Protein AF-A0A9E1VR04-F1 (afdb_monomer)

Solvent-accessible surface area (backbone atoms only — not comparable to full-atom values): 4383 Å² total; per-residue (Å²): 130,84,78,87,82,87,83,80,50,69,65,69,51,51,56,56,74,69,41,60,65,70,59,47,50,52,51,50,53,57,53,45,56,75,76,45,67,80,92,63,81,90,85,83,87,86,77,80,91,74,78,76,93,67,90,70,89,61,96,79,119

pLDDT: mean 95.51, std 6.08, range [63.25, 98.5]

Sequence (61 aa):
MKPVRHDWTKQQVDDLFEQPFNDLMFQAQSVHRKKFNPNEVQLSTLLSIKTGACPEDCKYC

Foldseek 3Di:
DDDDDDDDDPVNVVVLVPDDPVVSVVVVLVVCVVPHVSPDDDDDDDDDPDDDPDPDPDVPD

Structure (mmCIF, N/CA/C/O backbone):
data_AF-A0A9E1VR04-F1
#
_entry.id   AF-A0A9E1VR04-F1
#
loop_
_atom_site.group_PDB
_atom_site.id
_atom_site.type_symbol
_atom_site.label_atom_id
_atom_site.label_alt_id
_atom_site.label_comp_id
_atom_site.label_asym_id
_atom_site.label_entity_id
_atom_site.label_seq_id
_atom_site.pdbx_PDB_ins_code
_atom_site.Cartn_x
_atom_site.Cartn_y
_atom_site.Cartn_z
_atom_site.occupancy
_atom_site.B_iso_or_equiv
_atom_site.auth_seq_id
_atom_site.auth_comp_id
_atom_site.auth_asym_id
_atom_site.auth_atom_id
_atom_site.pdbx_PDB_model_num
ATOM 1 N N . MET A 1 1 ? 1.211 -8.265 25.570 1.00 63.25 1 MET A N 1
ATOM 2 C CA . MET A 1 1 ? 1.074 -7.932 24.130 1.00 63.25 1 MET A CA 1
ATOM 3 C C . MET A 1 1 ? 0.334 -9.093 23.479 1.00 63.25 1 MET A C 1
ATOM 5 O O . MET A 1 1 ? 0.741 -10.219 23.727 1.00 63.25 1 MET A O 1
ATOM 9 N N . LYS A 1 2 ? -0.776 -8.878 22.753 1.00 67.62 2 LYS A N 1
ATOM 10 C CA . LYS A 1 2 ? -1.466 -10.002 22.087 1.00 67.62 2 LYS A CA 1
ATOM 11 C C . LYS A 1 2 ? -0.530 -10.624 21.028 1.00 67.62 2 LYS A C 1
ATOM 13 O O . LYS A 1 2 ? 0.155 -9.846 20.350 1.00 67.62 2 LYS A O 1
ATOM 18 N N . PRO A 1 3 ? -0.473 -11.965 20.909 1.00 83.69 3 PRO A N 1
ATOM 19 C CA . PRO A 1 3 ? 0.307 -12.631 19.869 1.00 83.69 3 PRO A CA 1
ATOM 20 C C . PRO A 1 3 ? -0.182 -12.201 18.480 1.00 83.69 3 PRO A C 1
ATOM 22 O O . PRO A 1 3 ? -1.349 -11.835 18.312 1.00 83.69 3 PRO A O 1
ATOM 25 N N . VAL A 1 4 ? 0.724 -12.186 17.499 1.00 88.00 4 VAL A N 1
ATOM 26 C CA . VAL A 1 4 ? 0.358 -11.899 16.106 1.00 88.00 4 VAL A CA 1
ATOM 27 C C . VAL A 1 4 ? -0.515 -13.049 15.610 1.00 88.00 4 VAL A C 1
ATOM 29 O O . VAL A 1 4 ? -0.142 -14.211 15.746 1.00 88.00 4 VAL A O 1
ATOM 32 N N . ARG A 1 5 ? -1.701 -12.725 15.091 1.00 92.88 5 ARG A N 1
ATOM 33 C CA . ARG A 1 5 ? -2.607 -13.712 14.497 1.00 92.88 5 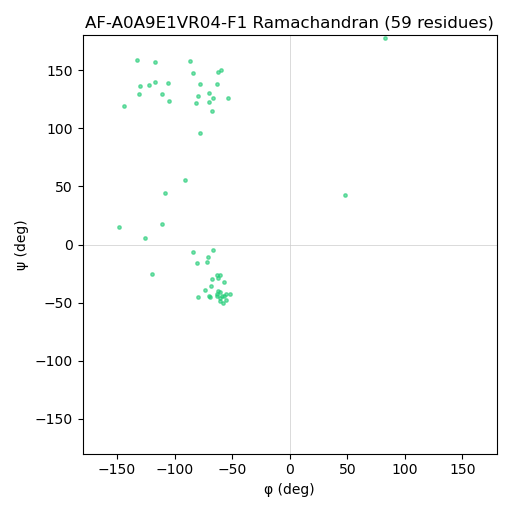ARG A CA 1
ATOM 34 C C . ARG A 1 5 ? -2.233 -13.968 13.037 1.00 92.88 5 ARG A C 1
ATOM 36 O O . ARG A 1 5 ? -1.801 -13.044 12.349 1.00 92.88 5 ARG A O 1
ATOM 43 N N . HIS A 1 6 ? -2.457 -15.193 12.571 1.00 94.12 6 HIS A N 1
ATOM 44 C CA . HIS A 1 6 ? -2.130 -15.636 11.208 1.00 94.12 6 HIS A CA 1
ATOM 45 C C . HIS A 1 6 ? -3.335 -16.248 10.466 1.00 94.12 6 HIS A C 1
ATOM 47 O O . HIS A 1 6 ? -3.192 -16.748 9.359 1.00 94.12 6 HIS A O 1
ATOM 53 N N . ASP A 1 7 ? -4.523 -16.197 11.065 1.00 95.81 7 ASP A N 1
ATOM 54 C CA . ASP A 1 7 ? -5.749 -16.894 10.661 1.00 95.81 7 ASP A CA 1
ATOM 55 C C . ASP A 1 7 ? -6.807 -15.939 10.076 1.00 95.81 7 ASP A C 1
ATOM 57 O O . ASP A 1 7 ? -7.983 -15.975 10.440 1.00 95.81 7 ASP A O 1
ATOM 61 N N . TRP A 1 8 ? -6.390 -15.013 9.211 1.00 96.81 8 TRP A N 1
ATOM 62 C CA . TRP A 1 8 ? -7.313 -14.059 8.595 1.00 96.81 8 TRP A CA 1
ATOM 63 C C . TRP A 1 8 ? -8.233 -14.746 7.587 1.00 96.81 8 TRP A C 1
ATOM 65 O O . TRP A 1 8 ? -7.781 -15.459 6.693 1.00 96.81 8 TRP A O 1
ATOM 75 N N . THR A 1 9 ? -9.534 -14.494 7.713 1.00 98.12 9 THR A N 1
ATOM 76 C CA . THR A 1 9 ? -10.512 -14.872 6.686 1.00 98.12 9 THR A CA 1
ATOM 77 C C . THR A 1 9 ? -10.616 -13.775 5.633 1.00 98.12 9 THR A C 1
ATOM 79 O O . THR A 1 9 ? -10.319 -12.614 5.916 1.00 98.12 9 THR A O 1
ATOM 82 N N . LYS A 1 10 ? -11.089 -14.127 4.432 1.00 98.06 10 LYS A N 1
ATOM 83 C CA . LYS A 1 10 ? -11.326 -13.151 3.362 1.00 98.06 10 LYS A CA 1
ATOM 84 C C . LYS A 1 10 ? -12.258 -12.020 3.817 1.00 98.06 10 LYS A C 1
ATOM 86 O O . LYS A 1 10 ? -11.890 -10.862 3.688 1.00 98.06 10 LYS A O 1
ATOM 91 N N . GLN A 1 11 ? -13.382 -12.364 4.451 1.00 98.38 11 GLN A N 1
ATOM 92 C CA . GLN A 1 11 ? -14.352 -11.376 4.930 1.00 98.38 11 GLN A CA 1
ATOM 93 C C . GLN A 1 11 ? -13.723 -10.363 5.893 1.00 98.38 11 GLN A C 1
ATOM 95 O O . GLN A 1 11 ? -13.914 -9.170 5.736 1.00 98.38 11 GLN A O 1
ATOM 100 N N . GLN A 1 12 ? -12.902 -10.818 6.843 1.00 97.56 12 GLN A N 1
ATOM 101 C CA . GLN A 1 12 ? -12.239 -9.914 7.791 1.00 97.56 12 GLN A CA 1
ATOM 102 C C . GLN A 1 12 ? -11.269 -8.934 7.122 1.00 97.56 12 GLN A C 1
ATOM 104 O O . GLN A 1 12 ? -10.967 -7.891 7.696 1.00 97.56 12 GLN A O 1
ATOM 109 N N . VAL A 1 13 ? -10.714 -9.301 5.966 1.00 97.00 13 VAL A N 1
ATOM 110 C CA . VAL A 1 13 ? -9.864 -8.411 5.174 1.00 97.00 13 VAL A CA 1
ATOM 111 C C . VAL A 1 13 ? -10.735 -7.444 4.381 1.00 97.00 13 VAL A C 1
ATOM 113 O O . VAL A 1 13 ? -10.460 -6.250 4.415 1.00 97.00 13 VAL A O 1
ATOM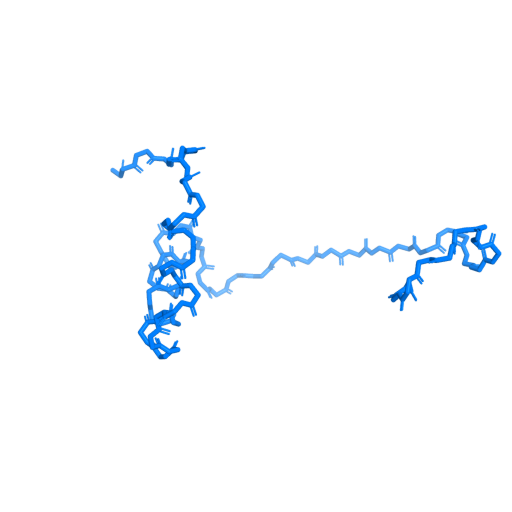 116 N N . ASP A 1 14 ? -11.796 -7.935 3.739 1.00 98.31 14 ASP A N 1
ATOM 117 C CA . ASP A 1 14 ? -12.766 -7.108 3.010 1.00 98.31 14 ASP A CA 1
ATOM 118 C C . ASP A 1 14 ? -13.360 -6.022 3.931 1.00 98.31 14 ASP A C 1
ATOM 120 O O . ASP A 1 14 ? -13.357 -4.845 3.575 1.00 98.31 14 ASP A O 1
ATOM 124 N N . ASP A 1 15 ? -13.700 -6.374 5.175 1.00 98.12 15 ASP A N 1
ATOM 125 C CA . ASP A 1 15 ? -14.189 -5.434 6.191 1.00 98.12 15 ASP A CA 1
ATOM 126 C C . ASP A 1 15 ? -13.201 -4.281 6.463 1.00 98.12 15 ASP A C 1
ATOM 128 O O . ASP A 1 15 ? -13.629 -3.176 6.783 1.00 98.12 15 ASP A O 1
ATOM 132 N N . LEU A 1 16 ? -11.880 -4.508 6.348 1.00 97.50 16 LEU A N 1
ATOM 133 C CA . LEU A 1 16 ? -10.869 -3.449 6.490 1.00 97.50 16 LEU A CA 1
ATOM 134 C C . LEU A 1 16 ? -10.851 -2.519 5.276 1.00 97.50 16 LEU A C 1
ATOM 136 O O . LEU A 1 16 ? -10.678 -1.315 5.445 1.00 97.50 16 LEU A O 1
ATOM 140 N N . PHE A 1 17 ? -11.017 -3.061 4.068 1.00 97.62 17 PHE A N 1
ATOM 141 C CA . PHE A 1 17 ? -11.077 -2.263 2.841 1.00 97.62 17 PHE A CA 1
ATOM 142 C C . PHE A 1 17 ? -12.328 -1.384 2.784 1.00 97.62 17 PHE A C 1
ATOM 144 O O . PHE A 1 17 ? -12.285 -0.300 2.205 1.00 97.62 17 PHE A O 1
ATOM 151 N N . GLU A 1 18 ? -13.418 -1.830 3.403 1.00 98.00 18 GLU A N 1
ATOM 152 C CA . GLU A 1 18 ? -14.686 -1.101 3.469 1.00 98.00 18 GLU A CA 1
ATOM 153 C C . GLU A 1 18 ? -14.742 -0.060 4.603 1.00 98.00 18 GLU A C 1
ATOM 155 O O . GLU A 1 18 ? -15.692 0.725 4.675 1.00 98.00 18 GLU A O 1
ATOM 160 N N . GLN A 1 19 ? -13.735 -0.000 5.484 1.00 98.19 19 GLN A N 1
ATOM 161 C CA . GLN A 1 19 ? -13.700 0.995 6.558 1.00 98.19 19 GLN A CA 1
ATOM 162 C C . GLN A 1 19 ? -13.644 2.432 6.016 1.00 98.19 19 GLN A C 1
ATOM 164 O O . GLN A 1 19 ? -12.981 2.701 5.007 1.00 98.19 19 GLN A O 1
ATOM 169 N N . PRO A 1 20 ? -14.235 3.407 6.738 1.00 98.50 20 PRO A N 1
ATOM 170 C CA . PRO A 1 20 ? -13.985 4.812 6.464 1.00 98.50 20 PRO A CA 1
ATOM 171 C C . PRO A 1 20 ? -12.480 5.090 6.472 1.00 98.50 20 PRO A C 1
ATOM 173 O O . PRO A 1 20 ? -11.775 4.795 7.439 1.00 98.50 20 PRO A O 1
ATOM 176 N N . PHE A 1 21 ? -11.985 5.685 5.389 1.00 97.94 21 PHE A N 1
ATOM 177 C CA . PHE A 1 21 ? -10.550 5.835 5.139 1.00 97.94 21 PHE A CA 1
ATOM 178 C C . PHE A 1 21 ? -9.774 6.457 6.314 1.00 97.94 21 PHE A C 1
ATOM 180 O O . PHE A 1 21 ? -8.693 5.988 6.671 1.00 97.94 21 PHE A O 1
ATOM 187 N N . ASN A 1 22 ? -10.334 7.494 6.945 1.00 98.38 22 ASN A N 1
ATOM 188 C CA . ASN A 1 22 ? -9.684 8.185 8.062 1.00 98.38 22 ASN A CA 1
ATOM 189 C C . ASN A 1 22 ? -9.585 7.307 9.320 1.00 98.38 22 ASN A C 1
ATOM 191 O O . ASN A 1 22 ? -8.570 7.361 10.019 1.00 98.38 22 ASN A O 1
ATOM 195 N N . ASP A 1 23 ? -10.590 6.468 9.574 1.00 98.38 23 ASP A N 1
ATOM 196 C CA . ASP A 1 23 ? -10.593 5.542 10.708 1.00 98.38 23 ASP A CA 1
ATOM 197 C C . ASP A 1 23 ? -9.560 4.433 10.490 1.00 98.38 23 ASP A C 1
ATOM 199 O O . ASP A 1 23 ? -8.749 4.151 11.380 1.00 98.38 23 ASP A O 1
ATOM 203 N N . LEU A 1 24 ? -9.509 3.877 9.272 1.00 98.44 24 LEU A N 1
ATOM 204 C CA . LEU A 1 24 ? -8.502 2.891 8.880 1.00 98.44 24 LEU A CA 1
ATOM 205 C C . LEU A 1 24 ? -7.083 3.462 9.015 1.00 98.44 24 LEU A C 1
ATOM 207 O O . LEU A 1 24 ? -6.193 2.808 9.565 1.00 98.44 24 LEU A O 1
ATOM 211 N N . MET A 1 25 ? -6.867 4.700 8.566 1.00 98.38 25 MET A N 1
ATOM 212 C CA . MET A 1 25 ? -5.569 5.368 8.663 1.00 98.38 25 MET A CA 1
ATOM 213 C C . MET A 1 25 ? -5.142 5.566 10.123 1.00 98.38 25 MET A C 1
ATOM 215 O O . MET A 1 25 ? -4.000 5.268 10.490 1.00 98.38 25 MET A O 1
ATOM 219 N N . PHE A 1 26 ? -6.057 6.014 10.985 1.00 98.44 26 PHE A N 1
ATOM 220 C CA . PHE A 1 26 ? -5.787 6.169 12.413 1.00 98.44 26 PHE A CA 1
ATOM 221 C C . PHE A 1 26 ? -5.476 4.824 13.091 1.00 98.44 26 PHE A C 1
ATOM 223 O O . PHE A 1 26 ? -4.523 4.717 13.877 1.00 98.44 26 PHE A O 1
ATOM 230 N N . GLN A 1 27 ? -6.227 3.771 12.755 1.00 97.75 27 GLN A N 1
ATOM 231 C CA . GLN A 1 27 ? -5.972 2.413 13.230 1.00 97.75 27 GLN A CA 1
ATOM 232 C C . GLN A 1 27 ? -4.587 1.917 12.785 1.00 97.75 27 GLN A C 1
ATOM 234 O O . GLN A 1 27 ? -3.830 1.394 13.611 1.00 97.75 27 GLN A O 1
ATOM 239 N N . ALA A 1 28 ? -4.222 2.119 11.517 1.00 97.88 28 ALA A N 1
ATOM 240 C CA . ALA A 1 28 ? -2.930 1.719 10.964 1.00 97.88 28 ALA A CA 1
ATOM 241 C C . ALA A 1 28 ? -1.762 2.411 11.685 1.00 97.88 28 ALA A C 1
ATOM 243 O O . ALA A 1 28 ? -0.839 1.741 12.158 1.00 97.88 28 ALA A O 1
ATOM 244 N N . GLN A 1 29 ? -1.836 3.733 11.870 1.00 97.94 29 GLN A N 1
ATOM 245 C CA . GLN A 1 29 ? -0.827 4.496 12.614 1.00 97.94 29 GLN A CA 1
ATOM 246 C C . GLN A 1 29 ? -0.709 4.026 14.070 1.00 97.94 29 GLN A C 1
ATOM 248 O O . GLN A 1 29 ? 0.398 3.884 14.598 1.00 97.94 29 GLN A O 1
ATOM 253 N N . SER A 1 30 ? -1.843 3.740 14.714 1.00 97.50 30 SER A N 1
ATOM 254 C CA . SER A 1 30 ? -1.886 3.232 16.087 1.00 97.50 30 SER A CA 1
ATOM 255 C C . SER A 1 30 ? -1.206 1.871 16.224 1.00 97.50 30 SER A C 1
ATOM 257 O O . SER A 1 30 ? -0.518 1.621 17.214 1.00 97.50 30 SER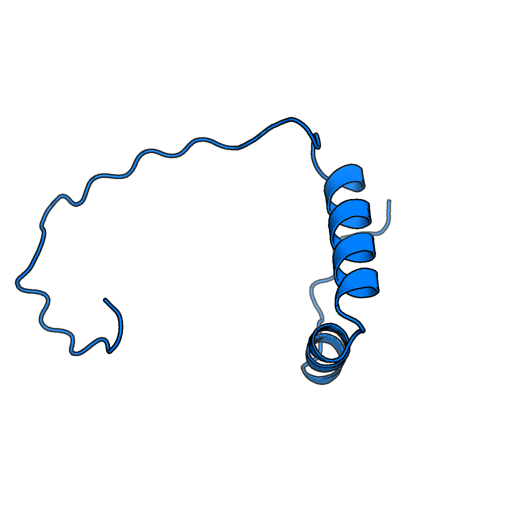 A O 1
ATOM 259 N N . VAL A 1 31 ? -1.386 0.976 15.248 1.00 95.81 31 VAL A N 1
ATOM 260 C CA . VAL A 1 31 ? -0.703 -0.326 15.219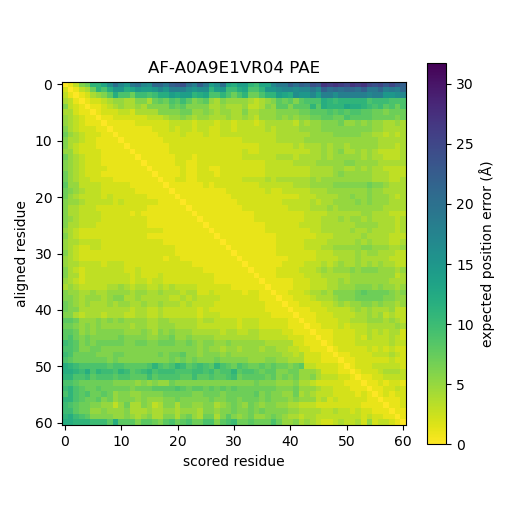 1.00 95.81 31 VAL A CA 1
ATOM 261 C C . VAL A 1 31 ? 0.789 -0.146 14.951 1.00 95.81 31 VAL A C 1
ATOM 263 O O . VAL A 1 31 ? 1.595 -0.730 15.675 1.00 95.81 31 VAL A O 1
ATOM 266 N N . HIS A 1 32 ? 1.165 0.693 13.984 1.00 96.75 32 HIS A N 1
ATOM 267 C CA . HIS A 1 32 ? 2.561 0.955 13.637 1.00 96.75 32 HIS A CA 1
ATOM 268 C C . HIS A 1 32 ? 3.360 1.476 14.843 1.00 96.75 32 HIS A C 1
ATOM 270 O O . HIS A 1 32 ? 4.355 0.865 15.223 1.00 96.75 32 HIS A O 1
ATOM 276 N N . ARG A 1 33 ? 2.858 2.504 15.543 1.00 97.12 33 ARG A N 1
ATOM 277 C CA . ARG A 1 33 ? 3.484 3.074 16.757 1.00 97.12 33 ARG A CA 1
ATOM 278 C C . ARG A 1 33 ? 3.631 2.080 17.914 1.00 97.12 33 ARG A C 1
ATOM 280 O O . ARG A 1 33 ? 4.499 2.252 18.760 1.00 97.12 33 ARG A O 1
ATOM 287 N N . LYS A 1 34 ? 2.778 1.050 17.983 1.00 95.50 34 LYS A N 1
ATOM 288 C CA . LYS A 1 34 ? 2.853 -0.008 19.011 1.00 95.50 34 LYS A CA 1
ATOM 289 C C . LYS A 1 34 ? 3.895 -1.083 18.693 1.00 95.50 34 LYS A C 1
ATOM 291 O O . LYS A 1 34 ? 4.186 -1.900 19.566 1.00 95.50 34 LYS A O 1
ATOM 296 N N . LYS A 1 35 ? 4.365 -1.163 17.446 1.00 94.94 35 LYS A N 1
ATOM 297 C CA . LYS A 1 35 ? 5.209 -2.261 16.946 1.00 94.94 35 LYS A CA 1
ATOM 298 C C . LYS A 1 35 ? 6.575 -1.798 16.446 1.00 94.94 35 LYS A C 1
ATOM 300 O O . LYS A 1 35 ? 7.507 -2.591 16.488 1.00 94.94 35 LYS A O 1
ATOM 305 N N . PHE A 1 36 ? 6.687 -0.547 16.019 1.00 96.44 36 PHE A N 1
ATOM 306 C CA . PHE A 1 36 ? 7.884 0.031 15.423 1.00 96.44 36 PHE A CA 1
ATOM 307 C C . PHE A 1 36 ? 8.191 1.389 16.050 1.00 96.44 36 PHE A C 1
ATOM 309 O O . PHE A 1 36 ? 7.304 2.047 16.601 1.00 96.44 36 PHE A O 1
ATOM 316 N N . ASN A 1 37 ? 9.446 1.820 15.935 1.00 97.56 37 ASN A N 1
ATOM 317 C CA . ASN A 1 37 ? 9.817 3.199 16.207 1.00 97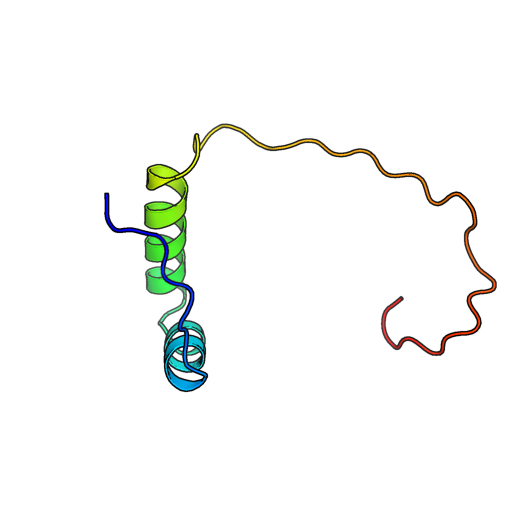.56 37 ASN A CA 1
ATOM 318 C C . ASN A 1 37 ? 9.191 4.097 15.123 1.00 97.56 37 ASN A C 1
ATOM 320 O O . ASN A 1 37 ? 9.556 3.977 13.956 1.00 97.56 37 ASN A O 1
ATOM 324 N N . PRO A 1 38 ? 8.250 4.993 15.468 1.00 96.75 38 PRO A N 1
ATOM 325 C CA . PRO A 1 38 ? 7.486 5.729 14.464 1.00 96.75 38 PRO A CA 1
ATOM 326 C C . PRO A 1 38 ? 8.285 6.787 13.702 1.00 96.75 38 PRO A C 1
ATOM 328 O O . PRO A 1 38 ? 7.766 7.340 12.738 1.00 96.75 38 PRO A O 1
ATOM 331 N N . ASN A 1 39 ? 9.502 7.099 14.150 1.00 97.25 39 ASN A N 1
ATOM 332 C CA . ASN A 1 39 ? 10.379 8.084 13.520 1.00 97.25 39 ASN A CA 1
ATOM 333 C C . ASN A 1 39 ? 11.599 7.422 12.858 1.00 97.25 39 ASN A C 1
ATOM 335 O O . ASN A 1 39 ? 12.600 8.086 12.603 1.00 97.25 39 ASN A O 1
ATOM 339 N N . GLU A 1 40 ? 11.534 6.114 12.612 1.00 98.06 40 GLU A N 1
ATOM 340 C CA . GLU A 1 40 ? 12.583 5.337 11.960 1.00 98.06 40 GLU A CA 1
ATOM 341 C C . GLU A 1 40 ? 12.065 4.761 10.642 1.00 98.06 40 GLU A C 1
ATOM 343 O O . GLU A 1 40 ? 10.923 4.312 10.545 1.00 98.06 40 GLU A O 1
ATOM 348 N N . VAL A 1 41 ? 12.913 4.778 9.615 1.00 97.25 41 VAL A N 1
ATOM 349 C CA . VAL A 1 41 ? 12.603 4.239 8.288 1.00 97.25 41 VAL A CA 1
ATOM 350 C C . VAL A 1 41 ? 13.735 3.316 7.858 1.00 97.25 41 VAL A C 1
ATOM 352 O O . VAL A 1 41 ? 14.911 3.640 8.013 1.00 97.25 41 VAL A O 1
ATOM 355 N N . GLN A 1 42 ? 13.375 2.161 7.302 1.00 97.50 42 GLN A N 1
ATOM 356 C CA . GLN A 1 42 ? 14.324 1.187 6.780 1.00 97.50 42 GLN A CA 1
ATOM 357 C C . GLN A 1 42 ? 14.808 1.613 5.385 1.00 97.50 42 GLN A C 1
ATOM 359 O O . GLN A 1 42 ? 13.997 1.889 4.504 1.00 97.50 42 GLN A O 1
ATOM 364 N N . LEU A 1 43 ? 16.129 1.660 5.183 1.00 97.69 43 LEU A N 1
ATOM 365 C CA . LEU A 1 43 ? 16.750 2.016 3.902 1.00 97.69 43 LEU A CA 1
ATOM 366 C C . LEU A 1 43 ? 17.306 0.772 3.197 1.00 97.69 43 LEU A C 1
ATOM 368 O O . LEU A 1 43 ? 18.144 0.064 3.756 1.00 97.69 43 LEU A O 1
ATOM 372 N N . SER A 1 44 ? 16.849 0.534 1.965 1.00 97.38 44 SER A N 1
ATOM 373 C CA . SER A 1 44 ? 17.308 -0.542 1.075 1.00 97.38 44 SER A CA 1
ATOM 374 C C . SER A 1 44 ? 17.816 0.037 -0.240 1.00 97.38 44 SER A C 1
ATOM 376 O O . SER A 1 44 ? 17.146 0.873 -0.843 1.00 97.38 44 SER A O 1
ATOM 378 N N . THR A 1 45 ? 18.946 -0.475 -0.728 1.00 97.44 45 THR A N 1
ATOM 379 C CA . THR A 1 45 ? 19.451 -0.193 -2.078 1.00 97.44 45 THR A CA 1
ATOM 380 C C . THR A 1 45 ? 19.340 -1.457 -2.917 1.00 97.44 45 THR A C 1
ATOM 382 O O . THR A 1 45 ? 19.801 -2.517 -2.495 1.00 97.44 45 THR A O 1
ATOM 385 N N . LEU A 1 46 ? 18.753 -1.345 -4.109 1.00 97.62 46 LEU A N 1
ATOM 386 C CA . LEU A 1 46 ? 18.724 -2.419 -5.100 1.00 97.62 46 LEU A CA 1
ATOM 387 C C . LEU A 1 46 ? 19.471 -2.010 -6.373 1.00 97.62 46 LEU A C 1
ATOM 389 O O . LEU A 1 46 ? 19.601 -0.825 -6.674 1.00 97.62 46 LEU A O 1
ATOM 393 N N . LEU A 1 47 ? 19.926 -3.004 -7.134 1.00 97.31 47 LEU A N 1
ATOM 394 C CA . LEU A 1 47 ? 20.520 -2.827 -8.456 1.00 97.31 47 LEU A CA 1
ATOM 395 C C . LEU A 1 47 ? 19.865 -3.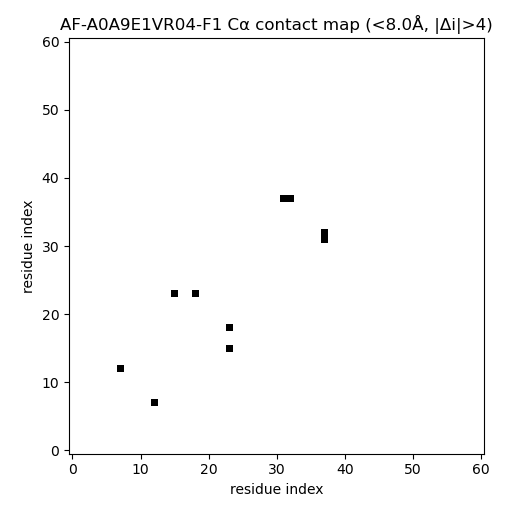808 -9.428 1.00 97.31 47 LEU A C 1
ATOM 397 O O . LEU A 1 47 ? 19.824 -5.010 -9.169 1.00 97.31 47 LEU A O 1
ATOM 401 N N . SER A 1 48 ? 19.401 -3.302 -10.569 1.00 96.00 48 SER A N 1
ATOM 402 C CA . SER A 1 48 ? 18.971 -4.152 -11.679 1.00 96.00 48 SER A CA 1
ATOM 403 C C . SER A 1 48 ? 20.203 -4.662 -12.426 1.00 96.00 48 SER A C 1
ATOM 405 O O . SER A 1 48 ? 20.766 -3.958 -13.263 1.00 96.00 48 SER A O 1
ATOM 407 N N . ILE A 1 49 ? 20.655 -5.873 -12.087 1.00 96.38 49 ILE A N 1
ATOM 408 C CA . ILE A 1 49 ? 21.866 -6.479 -12.670 1.00 96.38 49 ILE A CA 1
ATOM 409 C C . ILE A 1 49 ? 21.747 -6.704 -14.187 1.00 96.38 49 ILE A C 1
ATOM 411 O O . ILE A 1 49 ? 22.742 -6.653 -14.905 1.00 96.38 49 ILE A O 1
ATOM 415 N N . LYS A 1 50 ? 20.522 -6.919 -14.681 1.00 95.50 50 LYS A N 1
ATOM 416 C CA . LYS A 1 50 ? 20.178 -6.996 -16.102 1.00 95.50 50 LYS A CA 1
ATOM 417 C C . LYS A 1 50 ? 18.806 -6.362 -16.302 1.00 95.50 50 LYS A C 1
ATOM 419 O O . LYS A 1 50 ? 17.816 -6.864 -15.781 1.00 95.50 50 LYS A O 1
ATOM 424 N N . THR A 1 51 ? 18.752 -5.305 -17.104 1.00 95.50 51 THR A N 1
ATOM 425 C CA . THR A 1 51 ? 17.503 -4.618 -17.453 1.00 95.50 51 THR A CA 1
ATOM 426 C C . THR A 1 51 ? 17.093 -4.957 -18.882 1.00 95.50 51 THR A C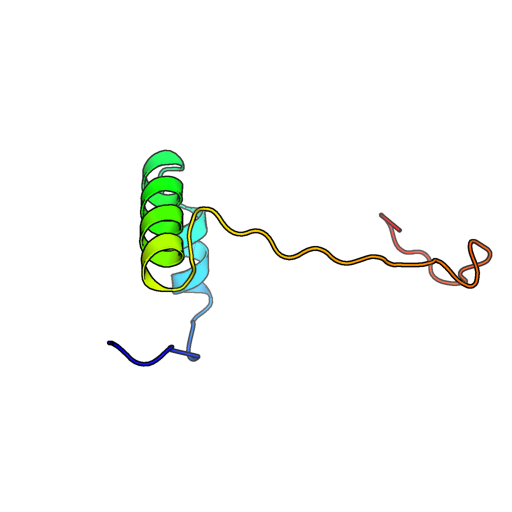 1
ATOM 428 O O . THR A 1 51 ? 17.931 -4.992 -19.783 1.00 95.50 51 THR A O 1
ATOM 431 N N . GLY A 1 52 ? 15.794 -5.170 -19.094 1.00 92.50 52 GLY A N 1
ATOM 432 C CA . GLY A 1 52 ? 15.214 -5.423 -20.412 1.00 92.50 52 GLY A CA 1
ATOM 433 C C . GLY A 1 52 ? 15.313 -6.880 -20.878 1.00 92.50 52 GLY A C 1
ATOM 434 O O . GLY A 1 52 ? 15.854 -7.753 -20.193 1.00 92.50 52 GLY A O 1
ATOM 435 N N . ALA A 1 53 ? 14.749 -7.142 -22.063 1.00 94.06 53 ALA A N 1
ATOM 436 C CA . ALA A 1 53 ? 14.644 -8.481 -22.653 1.00 94.06 53 ALA A CA 1
ATOM 437 C C . ALA A 1 53 ? 14.099 -9.531 -21.657 1.00 94.06 53 ALA A C 1
ATOM 439 O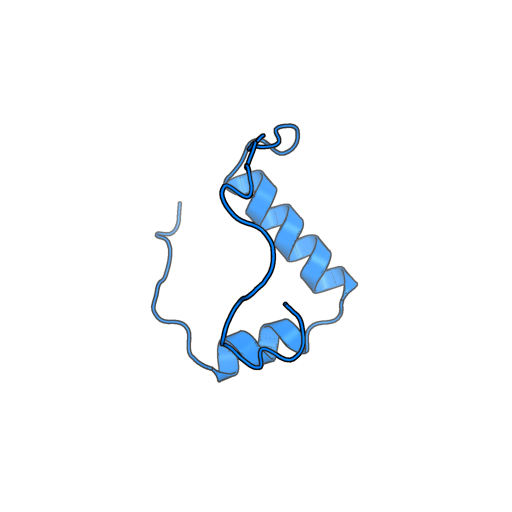 O . ALA A 1 53 ? 14.658 -10.626 -21.530 1.00 94.06 53 ALA A O 1
ATOM 440 N N . CYS A 1 54 ? 13.066 -9.144 -20.900 1.00 97.06 54 CYS A N 1
ATOM 441 C CA . CYS A 1 54 ? 12.283 -10.023 -20.037 1.00 97.06 54 CYS A CA 1
ATOM 442 C C . CYS A 1 54 ? 11.262 -10.745 -20.935 1.00 97.06 54 CYS A C 1
ATOM 444 O O . CYS A 1 54 ? 10.543 -10.054 -21.659 1.00 97.06 54 CYS A O 1
ATOM 446 N N . PRO A 1 55 ? 11.238 -12.088 -20.989 1.00 97.12 55 PRO A N 1
ATOM 447 C CA . PRO A 1 55 ? 10.331 -12.825 -21.873 1.00 97.12 55 PRO A CA 1
ATOM 448 C C . PRO A 1 55 ? 8.858 -12.778 -21.433 1.00 97.12 55 PRO A C 1
ATOM 450 O O . PRO A 1 55 ? 7.978 -13.143 -22.209 1.00 97.12 55 PRO A O 1
ATOM 453 N N . GLU A 1 56 ? 8.578 -12.368 -20.200 1.00 97.81 56 GLU A N 1
ATOM 454 C CA . GLU A 1 56 ? 7.240 -12.325 -19.626 1.00 97.81 56 GLU A CA 1
ATOM 455 C C . GLU A 1 56 ? 6.425 -11.114 -20.124 1.00 97.81 56 GLU A C 1
ATOM 457 O O . GLU A 1 56 ? 6.910 -9.986 -20.163 1.00 97.81 56 GLU A O 1
ATOM 462 N N . ASP A 1 57 ? 5.138 -11.329 -20.424 1.00 96.12 57 ASP A N 1
ATOM 463 C CA . ASP A 1 57 ? 4.160 -10.276 -20.766 1.00 96.12 57 ASP A CA 1
ATOM 464 C C . ASP A 1 57 ? 3.425 -9.776 -19.507 1.00 96.12 57 ASP A C 1
ATOM 466 O O . ASP A 1 57 ? 2.198 -9.835 -19.369 1.00 96.12 57 ASP A O 1
ATOM 470 N N . CYS A 1 58 ? 4.209 -9.329 -18.528 1.00 96.75 58 CYS A N 1
ATOM 471 C CA . CYS A 1 58 ? 3.691 -8.716 -17.311 1.00 96.75 58 CYS A CA 1
ATOM 472 C C . CYS A 1 58 ? 3.089 -7.338 -17.634 1.00 96.75 58 CYS A C 1
ATOM 474 O O . CYS A 1 58 ? 3.790 -6.448 -18.108 1.00 96.75 58 CYS A O 1
ATOM 476 N N . LYS A 1 59 ? 1.804 -7.116 -17.316 1.00 96.69 59 LYS A N 1
ATOM 477 C CA . LYS A 1 59 ?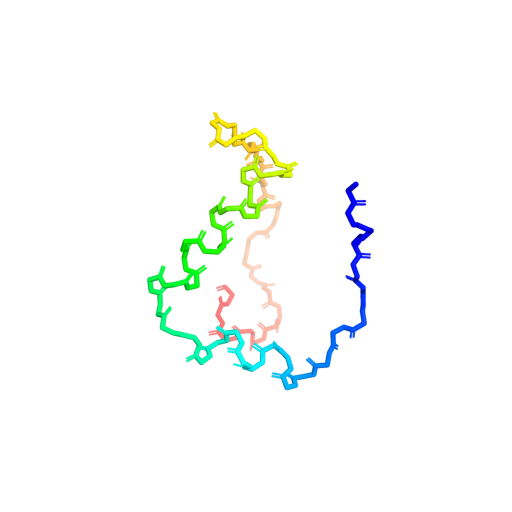 1.061 -5.890 -17.695 1.00 96.69 59 LYS A CA 1
ATOM 478 C C . LYS A 1 59 ? 1.530 -4.584 -17.038 1.00 96.69 59 LYS A C 1
ATOM 480 O O . LYS A 1 59 ? 0.987 -3.532 -17.359 1.00 96.69 59 LYS A O 1
ATOM 485 N N . TYR A 1 60 ? 2.489 -4.642 -16.119 1.00 95.69 60 TYR A N 1
ATOM 486 C CA . TYR A 1 60 ? 2.913 -3.510 -15.289 1.00 95.69 60 TYR A CA 1
ATOM 487 C C . TYR A 1 60 ? 4.404 -3.548 -14.904 1.00 95.69 60 TYR A C 1
ATOM 489 O O . TYR A 1 60 ? 4.779 -2.881 -13.942 1.00 95.69 60 TYR A O 1
ATOM 497 N N . CYS A 1 61 ? 5.221 -4.374 -15.578 1.00 92.00 61 CYS A N 1
ATOM 498 C CA . CYS A 1 61 ? 6.638 -4.552 -15.227 1.00 92.00 61 CYS A CA 1
ATOM 499 C C . CYS A 1 61 ? 7.449 -3.256 -15.336 1.00 92.00 61 CYS A C 1
ATOM 501 O O . CYS A 1 61 ? 7.202 -2.484 -16.289 1.00 92.00 61 CYS A O 1
#

Radius of gyration: 18.32 Å; Cα contacts (8 Å, |Δi|>4): 5; chains: 1; bounding box: 37×25×47 Å

Mean predicted aligned error: 4.31 Å

Secondary structure (DSSP, 8-state):
-PPPP----HHHHHHHHTS-HHHHHHHHHHHHHHHS-TT---------SS-S---S--TT-